Protein AF-A0A5D0NQS4-F1 (afdb_monomer_lite)

Organism: NCBI:txid392828

Secondary structure (DSSP, 8-state):
--------------PPPPPPTTEEEEE---HHHHHHHHHHHHHHHHT-HHHHHHT-B-TT--B--HHHHHHHHHHHHHHTTGGGS-EEEEEEE-SSSSEEEEEEEETTTTEEEEEEEE---SSS---S--TT---B-GGGGSTTTTSPPPSS--TTSSTTS---

pLDDT: mean 72.51, std 20.9, range [26.92, 96.5]

Structure (mmCIF, N/CA/C/O backbone):
data_AF-A0A5D0NQS4-F1
#
_entry.id   AF-A0A5D0NQS4-F1
#
loop_
_atom_site.group_PDB
_atom_site.id
_atom_site.type_symbol
_atom_site.label_atom_id
_atom_site.label_alt_id
_atom_site.label_comp_id
_atom_site.label_asym_id
_atom_site.label_entity_id
_atom_site.label_seq_id
_atom_site.pdbx_PDB_ins_code
_atom_site.Cartn_x
_atom_site.Cartn_y
_atom_site.Cartn_z
_atom_site.occupancy
_atom_site.B_iso_or_equiv
_atom_site.auth_seq_id
_atom_site.auth_comp_id
_atom_site.auth_asym_id
_atom_site.auth_atom_id
_atom_site.pdbx_PDB_model_num
ATOM 1 N N . MET A 1 1 ? 5.810 -20.868 -48.452 1.00 34.06 1 MET A N 1
ATOM 2 C CA . MET A 1 1 ? 6.469 -19.577 -48.158 1.00 34.06 1 MET A CA 1
ATOM 3 C C . MET A 1 1 ? 5.602 -18.891 -47.116 1.00 34.06 1 MET A C 1
ATOM 5 O O . MET A 1 1 ? 4.407 -18.802 -47.350 1.00 34.06 1 MET A O 1
ATOM 9 N N . VAL A 1 2 ? 6.063 -18.766 -45.863 1.00 40.62 2 VAL A N 1
ATOM 10 C CA . VAL A 1 2 ? 6.807 -17.586 -45.349 1.00 40.62 2 VAL A CA 1
ATOM 11 C C . VAL A 1 2 ? 6.004 -16.326 -45.664 1.00 40.62 2 VAL A C 1
ATOM 13 O O . VAL A 1 2 ? 5.809 -16.037 -46.834 1.00 40.62 2 VAL A O 1
ATOM 16 N N . GLY A 1 3 ? 5.476 -15.534 -44.746 1.00 28.86 3 GLY A N 1
ATOM 17 C CA . GLY A 1 3 ? 5.566 -15.321 -43.298 1.00 28.86 3 GLY A CA 1
ATOM 18 C C . GLY A 1 3 ? 4.644 -14.100 -43.060 1.00 28.86 3 GLY A C 1
ATOM 19 O O . GLY A 1 3 ? 3.948 -13.683 -43.980 1.00 28.86 3 GLY A O 1
ATOM 20 N N . THR A 1 4 ? 4.498 -13.420 -41.940 1.00 42.16 4 THR A N 1
ATOM 21 C CA . THR A 1 4 ? 5.027 -13.435 -40.584 1.00 42.16 4 THR A CA 1
ATOM 22 C C . THR A 1 4 ? 4.009 -12.587 -39.811 1.00 42.16 4 THR A C 1
ATOM 24 O O . THR A 1 4 ? 3.424 -11.657 -40.371 1.00 42.16 4 THR A O 1
ATOM 27 N N . LEU A 1 5 ? 3.778 -12.918 -38.541 1.00 50.06 5 LEU A N 1
ATOM 28 C CA . LEU A 1 5 ? 2.988 -12.111 -37.618 1.00 50.06 5 LEU A CA 1
ATOM 29 C C . LEU A 1 5 ? 3.508 -10.669 -37.541 1.00 50.06 5 LEU A C 1
ATOM 31 O O . LEU A 1 5 ? 4.714 -10.442 -37.490 1.00 50.06 5 LEU A O 1
ATOM 35 N N . ALA A 1 6 ? 2.590 -9.722 -37.380 1.00 38.97 6 ALA A N 1
ATOM 36 C CA . ALA A 1 6 ? 2.871 -8.467 -36.700 1.00 38.97 6 ALA A CA 1
ATOM 37 C C . ALA A 1 6 ? 1.689 -8.151 -35.778 1.00 38.97 6 ALA A C 1
ATOM 39 O O . ALA A 1 6 ? 0.880 -7.264 -36.034 1.00 38.97 6 ALA A O 1
ATOM 40 N N . LEU A 1 7 ? 1.577 -8.928 -34.695 1.00 43.16 7 LEU A N 1
ATOM 41 C CA . LEU A 1 7 ? 0.957 -8.422 -33.478 1.00 43.16 7 LEU A CA 1
ATOM 42 C C . LEU A 1 7 ? 1.867 -7.289 -33.008 1.00 43.16 7 LEU A C 1
ATOM 44 O O . LEU A 1 7 ? 2.934 -7.533 -32.446 1.00 43.16 7 LEU A O 1
ATOM 48 N N . ALA A 1 8 ? 1.478 -6.054 -33.309 1.00 37.53 8 ALA A N 1
ATOM 49 C CA . ALA A 1 8 ? 2.029 -4.896 -32.638 1.00 37.53 8 ALA A CA 1
ATOM 50 C C . ALA A 1 8 ? 1.614 -5.004 -31.167 1.00 37.53 8 ALA A C 1
ATOM 52 O O . ALA A 1 8 ? 0.537 -4.563 -30.771 1.00 37.53 8 ALA A O 1
ATOM 53 N N . ALA A 1 9 ? 2.459 -5.652 -30.367 1.00 35.44 9 ALA A N 1
ATOM 54 C CA . ALA A 1 9 ? 2.465 -5.498 -28.927 1.00 35.44 9 ALA A CA 1
ATOM 55 C C . ALA A 1 9 ? 2.899 -4.054 -28.647 1.00 35.44 9 ALA A C 1
ATOM 57 O O . ALA A 1 9 ? 4.065 -3.764 -28.393 1.00 35.44 9 ALA A O 1
ATOM 58 N N . CYS A 1 10 ? 1.961 -3.117 -28.782 1.00 36.88 10 CYS A N 1
ATOM 59 C CA . CYS A 1 10 ? 2.100 -1.825 -28.145 1.00 36.88 10 CYS A CA 1
ATOM 60 C C . CYS A 1 10 ? 2.117 -2.120 -26.653 1.00 36.88 10 CYS A C 1
ATOM 62 O O . CYS A 1 10 ? 1.092 -2.509 -26.096 1.00 36.88 10 CYS A O 1
ATOM 64 N N . SER A 1 11 ? 3.292 -1.986 -26.040 1.00 36.56 11 SER A N 1
ATOM 65 C CA . SER A 1 11 ? 3.480 -1.962 -24.598 1.00 36.56 11 SER A CA 1
ATOM 66 C C . SER A 1 11 ? 2.572 -0.879 -24.023 1.00 36.56 11 SER A C 1
ATOM 68 O O . SER A 1 11 ? 2.958 0.285 -23.911 1.00 36.56 11 SER A O 1
ATOM 70 N N . GLN A 1 12 ? 1.327 -1.248 -23.724 1.00 38.16 12 GLN A N 1
ATOM 71 C CA . GLN A 1 12 ? 0.431 -0.450 -22.920 1.00 38.16 12 GLN A CA 1
ATOM 72 C C . GLN A 1 12 ? 1.107 -0.383 -21.557 1.00 38.16 12 GLN A C 1
ATOM 74 O O . GLN A 1 12 ? 1.034 -1.310 -20.757 1.00 38.16 12 GLN A O 1
ATOM 79 N N . HIS A 1 13 ? 1.819 0.716 -21.310 1.00 41.19 13 HIS A N 1
ATOM 80 C CA . HIS A 1 13 ? 1.862 1.254 -19.964 1.00 41.19 13 HIS A CA 1
ATOM 81 C C . HIS A 1 13 ? 0.403 1.497 -19.603 1.00 41.19 13 HIS A C 1
ATOM 83 O O . HIS A 1 13 ? -0.174 2.518 -19.979 1.00 41.19 13 HIS A O 1
ATOM 89 N N . GLU A 1 14 ? -0.217 0.485 -19.003 1.00 42.91 14 GLU A N 1
ATOM 90 C CA . GLU A 1 14 ? -1.552 0.575 -18.452 1.00 42.91 14 GLU A CA 1
ATOM 91 C C . GLU A 1 14 ? -1.462 1.687 -17.413 1.00 42.91 14 GLU A C 1
ATOM 93 O O . GLU A 1 14 ? -0.833 1.558 -16.363 1.00 42.91 14 GLU A O 1
ATOM 98 N N . SER A 1 15 ? -1.919 2.869 -17.821 1.00 51.22 15 SER A N 1
ATOM 99 C CA . SER A 1 15 ? -1.926 4.029 -16.950 1.00 51.22 15 SER A CA 1
ATOM 100 C C . SER A 1 15 ? -2.834 3.653 -15.793 1.00 51.22 15 SER A C 1
ATOM 102 O O . SER A 1 15 ? -3.964 3.223 -16.038 1.00 51.22 15 SER A O 1
ATOM 104 N N . ALA A 1 16 ? -2.327 3.754 -14.564 1.00 56.72 16 ALA A N 1
ATOM 105 C CA . ALA A 1 16 ? -3.096 3.379 -13.388 1.00 56.72 16 ALA A CA 1
ATOM 106 C C . ALA A 1 16 ? -4.474 4.075 -13.423 1.00 56.72 16 ALA A C 1
ATOM 108 O O . ALA A 1 16 ? -4.572 5.231 -13.863 1.00 56.72 16 ALA A O 1
ATOM 109 N N . PRO A 1 17 ? -5.553 3.382 -13.023 1.00 64.44 17 PRO A N 1
ATOM 110 C CA . PRO A 1 17 ? -6.896 3.940 -13.062 1.00 64.44 17 PRO A CA 1
ATOM 111 C C . PRO A 1 17 ? -6.989 5.219 -12.221 1.00 64.44 17 PRO A C 1
ATOM 113 O O . PRO A 1 17 ? -6.238 5.424 -11.266 1.00 64.44 17 PRO A O 1
ATOM 116 N N . ALA A 1 18 ? -7.946 6.087 -12.562 1.00 65.44 18 ALA A N 1
ATOM 117 C CA . ALA A 1 18 ? -8.216 7.276 -11.760 1.00 65.44 18 ALA A CA 1
ATOM 118 C C . ALA A 1 18 ? -8.531 6.881 -10.301 1.00 65.44 18 ALA A C 1
ATOM 120 O O . ALA A 1 18 ? -9.232 5.887 -10.076 1.00 65.44 18 ALA A O 1
ATOM 121 N N . PRO A 1 19 ? -8.050 7.650 -9.307 1.00 68.44 19 PRO A N 1
ATOM 122 C CA . PRO A 1 19 ? -8.232 7.293 -7.910 1.00 68.44 19 PRO A CA 1
ATOM 123 C C . PRO A 1 19 ? -9.718 7.302 -7.494 1.00 68.44 19 PRO A C 1
ATOM 125 O O . PRO A 1 19 ? -10.518 8.054 -8.065 1.00 68.44 19 PRO A O 1
ATOM 128 N N . PRO A 1 20 ? -10.114 6.491 -6.491 1.00 78.31 20 PRO A N 1
ATOM 129 C CA . PRO A 1 20 ? -11.491 6.460 -5.998 1.00 78.31 20 PRO A CA 1
ATOM 130 C C . PRO A 1 20 ? -11.970 7.833 -5.490 1.00 78.31 20 PRO A C 1
ATOM 132 O O . PRO A 1 20 ? -11.199 8.595 -4.915 1.00 78.31 20 PRO A O 1
ATOM 135 N N . LYS A 1 21 ? -13.265 8.145 -5.661 1.00 81.94 21 LYS A N 1
ATOM 136 C CA . LYS A 1 21 ? -13.854 9.470 -5.337 1.00 81.94 21 LYS A CA 1
ATOM 137 C C . LYS A 1 21 ? -13.764 9.874 -3.861 1.00 81.94 21 LYS A C 1
ATOM 139 O O . LYS A 1 21 ? -13.934 11.041 -3.529 1.00 81.94 21 LYS A O 1
ATOM 144 N N . ASP A 1 22 ? -13.573 8.907 -2.983 1.00 89.12 22 ASP A N 1
ATOM 145 C CA . ASP A 1 22 ? -13.462 9.045 -1.536 1.00 89.12 22 ASP A CA 1
ATOM 146 C C . ASP A 1 22 ? -12.003 9.004 -1.047 1.00 89.12 22 ASP A C 1
ATOM 148 O O . ASP A 1 22 ? -11.761 8.941 0.158 1.00 89.12 22 ASP A O 1
ATOM 152 N N . VAL A 1 23 ? -11.044 9.071 -1.977 1.00 91.56 23 VAL A N 1
ATOM 153 C CA . VAL A 1 23 ? -9.620 9.258 -1.702 1.00 91.56 23 VAL A CA 1
ATOM 154 C C . VAL A 1 23 ? -9.228 10.691 -2.056 1.00 91.56 23 VAL A C 1
ATOM 156 O O . VAL A 1 23 ? -9.385 11.128 -3.196 1.00 91.56 23 VAL A O 1
ATOM 159 N N . THR A 1 24 ? -8.701 11.432 -1.086 1.00 92.44 24 THR A N 1
ATOM 160 C CA . THR A 1 24 ? -8.111 12.762 -1.302 1.00 92.44 24 THR A CA 1
ATOM 161 C C . THR A 1 24 ? -6.596 12.701 -1.171 1.00 92.44 24 THR A C 1
ATOM 163 O O . THR A 1 24 ? -6.069 11.850 -0.458 1.00 92.44 24 THR A O 1
ATOM 166 N N . PHE A 1 25 ? -5.889 13.602 -1.856 1.00 90.19 25 PHE A N 1
ATOM 167 C CA . PHE A 1 25 ? -4.427 13.636 -1.864 1.00 90.19 25 PHE A CA 1
ATOM 168 C C . PHE A 1 25 ? -3.896 14.962 -1.331 1.00 90.19 25 PHE A C 1
ATOM 170 O O . PHE A 1 25 ? -4.413 16.025 -1.674 1.00 90.19 25 PHE A O 1
ATOM 177 N N . THR A 1 26 ? -2.837 14.893 -0.530 1.00 89.00 26 THR A N 1
ATOM 178 C CA . THR A 1 26 ? -2.044 16.042 -0.071 1.00 89.00 26 THR A CA 1
ATOM 179 C C . THR A 1 26 ? -0.550 15.764 -0.247 1.00 89.00 26 THR A C 1
ATOM 181 O O . THR A 1 26 ? -0.153 14.616 -0.442 1.00 89.00 26 THR A O 1
ATOM 184 N N . GLY A 1 27 ? 0.285 16.804 -0.186 1.00 84.06 27 GLY A N 1
ATOM 185 C CA . GLY A 1 27 ? 1.727 16.686 -0.429 1.00 84.06 27 GLY A CA 1
ATOM 186 C C . GLY A 1 27 ? 2.064 16.763 -1.920 1.00 84.06 27 GLY A C 1
ATOM 187 O O . GLY A 1 27 ? 1.520 17.615 -2.627 1.00 84.06 27 GLY A O 1
ATOM 188 N N . MET A 1 28 ? 2.959 15.893 -2.396 1.00 79.56 28 MET A N 1
ATOM 189 C CA . MET A 1 28 ? 3.424 15.894 -3.789 1.00 79.56 28 MET A CA 1
ATOM 190 C C . MET A 1 28 ? 2.270 15.830 -4.809 1.00 79.56 28 MET A C 1
ATOM 192 O O . MET A 1 28 ? 1.284 15.101 -4.645 1.00 79.56 28 MET A O 1
ATOM 196 N N . ASP A 1 29 ? 2.413 16.587 -5.899 1.00 81.94 29 ASP A N 1
ATOM 197 C CA . ASP A 1 29 ? 1.480 16.613 -7.029 1.00 81.94 29 ASP A CA 1
ATOM 198 C C . ASP A 1 29 ? 2.021 15.829 -8.234 1.00 81.94 29 ASP A C 1
ATOM 200 O O . ASP A 1 29 ? 2.368 16.399 -9.264 1.00 81.94 29 ASP A O 1
ATOM 204 N N . ASP A 1 30 ? 2.119 14.503 -8.080 1.00 84.12 30 ASP A N 1
ATOM 205 C CA . ASP A 1 30 ? 2.431 13.571 -9.171 1.00 84.12 30 ASP A CA 1
ATOM 206 C C . ASP A 1 30 ? 1.189 12.742 -9.527 1.00 84.12 30 ASP A C 1
ATOM 208 O O . ASP A 1 30 ? 0.699 11.933 -8.736 1.00 84.12 30 ASP A O 1
ATOM 212 N N . ALA A 1 31 ? 0.650 12.960 -10.727 1.00 83.94 31 ALA A N 1
ATOM 213 C CA . ALA A 1 31 ? -0.590 12.323 -11.161 1.00 83.94 31 ALA A CA 1
ATOM 214 C C . ALA A 1 31 ? -0.464 10.797 -11.311 1.00 83.94 31 ALA A C 1
ATOM 216 O O . ALA A 1 31 ? -1.417 10.079 -11.006 1.00 83.94 31 ALA A O 1
ATOM 217 N N . ALA A 1 32 ? 0.696 10.298 -11.749 1.00 83.38 32 ALA A N 1
ATOM 218 C CA . ALA A 1 32 ? 0.916 8.867 -11.938 1.00 83.38 32 ALA A CA 1
ATOM 219 C C . ALA A 1 32 ? 1.024 8.149 -10.587 1.00 83.38 32 ALA A C 1
ATOM 221 O O . ALA A 1 32 ? 0.435 7.082 -10.408 1.00 83.38 32 ALA A O 1
ATOM 222 N N . LEU A 1 33 ? 1.695 8.765 -9.611 1.00 85.56 33 LEU A N 1
ATOM 223 C CA . LEU A 1 33 ? 1.775 8.239 -8.253 1.00 85.56 33 LEU A CA 1
ATOM 224 C C . LEU A 1 33 ? 0.399 8.233 -7.592 1.00 85.56 33 LEU A C 1
ATOM 226 O O . LEU A 1 33 ? -0.011 7.226 -7.025 1.00 85.56 33 LEU A O 1
ATOM 230 N N . ARG A 1 34 ? -0.358 9.331 -7.703 1.00 89.19 34 ARG A N 1
ATOM 231 C CA . ARG A 1 34 ? -1.721 9.410 -7.153 1.00 89.19 34 ARG A CA 1
ATOM 232 C C . ARG A 1 34 ? -2.647 8.354 -7.750 1.00 89.19 34 ARG A C 1
ATOM 234 O O . ARG A 1 34 ? -3.417 7.738 -7.014 1.00 89.19 34 ARG A O 1
ATOM 241 N N . ALA A 1 35 ? -2.557 8.117 -9.058 1.00 88.38 35 ALA A N 1
ATOM 242 C CA . ALA A 1 35 ? -3.311 7.059 -9.720 1.00 88.38 35 ALA A CA 1
ATOM 243 C C . ALA A 1 35 ? -2.927 5.673 -9.175 1.00 88.38 35 ALA A C 1
ATOM 245 O O . ALA A 1 35 ? -3.799 4.904 -8.774 1.00 88.38 35 ALA A O 1
ATOM 246 N N . ARG A 1 36 ? -1.626 5.393 -9.043 1.00 89.94 36 ARG A N 1
ATOM 247 C CA . ARG A 1 36 ? -1.123 4.138 -8.472 1.00 89.94 36 ARG A CA 1
ATOM 248 C C . ARG A 1 36 ? -1.540 3.931 -7.010 1.00 89.94 36 ARG A C 1
ATOM 250 O O . ARG A 1 36 ? -1.936 2.831 -6.636 1.00 89.94 36 ARG A O 1
ATOM 257 N N . VAL A 1 37 ? -1.486 4.969 -6.177 1.00 91.69 37 VAL A N 1
ATOM 258 C CA . VAL A 1 37 ? -1.986 4.913 -4.793 1.00 91.69 37 VAL A CA 1
ATOM 259 C C . VAL A 1 37 ? -3.483 4.596 -4.785 1.00 91.69 37 VAL A C 1
ATOM 261 O O . VAL A 1 37 ? -3.941 3.763 -4.004 1.00 91.69 37 VAL A O 1
ATOM 264 N N . GLY A 1 38 ? -4.246 5.234 -5.677 1.00 92.31 38 GLY A N 1
ATOM 265 C CA . GLY A 1 38 ? -5.667 4.957 -5.862 1.00 92.31 38 GLY A CA 1
ATOM 266 C C . GLY A 1 38 ? -5.948 3.502 -6.239 1.00 92.31 38 GLY A C 1
ATOM 267 O O . GLY A 1 38 ? -6.865 2.899 -5.683 1.00 92.31 38 GLY A O 1
ATOM 268 N N . GLU A 1 39 ? -5.140 2.931 -7.132 1.00 92.75 39 GLU A N 1
ATOM 269 C CA . GLU A 1 39 ? -5.208 1.524 -7.534 1.00 92.75 39 GLU A CA 1
ATOM 270 C C . GLU A 1 39 ? -4.951 0.582 -6.351 1.00 92.75 39 GLU A C 1
ATOM 272 O O . GLU A 1 39 ? -5.776 -0.286 -6.079 1.00 92.75 39 GLU A O 1
ATOM 277 N N . VAL A 1 40 ? -3.889 0.809 -5.568 1.00 93.62 40 VAL A N 1
ATOM 278 C CA . VAL A 1 40 ? -3.595 0.016 -4.357 1.00 93.62 40 VAL A CA 1
ATOM 279 C C . VAL A 1 40 ? -4.775 0.027 -3.379 1.00 93.62 40 VAL A C 1
ATOM 281 O O . VAL A 1 40 ? -5.207 -1.026 -2.907 1.00 93.62 40 VAL A O 1
ATOM 284 N N . ILE A 1 41 ? -5.345 1.205 -3.097 1.00 94.06 41 ILE A N 1
ATOM 285 C CA . ILE A 1 41 ? -6.517 1.332 -2.216 1.00 94.06 41 ILE A CA 1
ATOM 286 C C . ILE A 1 41 ? -7.718 0.573 -2.799 1.00 94.06 41 ILE A C 1
ATOM 288 O O . ILE A 1 41 ? -8.453 -0.086 -2.058 1.00 94.06 41 ILE A O 1
ATOM 292 N N . ALA A 1 42 ? -7.928 0.649 -4.116 1.00 93.38 42 ALA A N 1
ATOM 293 C CA . ALA A 1 42 ? -9.015 -0.050 -4.788 1.00 93.38 42 ALA A CA 1
ATOM 294 C C . ALA A 1 42 ? -8.867 -1.574 -4.684 1.00 93.38 42 ALA A C 1
ATOM 296 O O . ALA A 1 42 ? -9.840 -2.239 -4.329 1.00 93.38 42 ALA A O 1
ATOM 297 N N . GLU A 1 43 ? -7.675 -2.124 -4.919 1.00 94.69 43 GLU A N 1
ATOM 298 C CA . GLU A 1 43 ? -7.431 -3.568 -4.816 1.00 94.69 43 GLU A CA 1
ATOM 299 C C . GLU A 1 43 ? -7.598 -4.080 -3.378 1.00 94.69 43 GLU A C 1
ATOM 301 O O . GLU A 1 43 ? -8.264 -5.097 -3.152 1.00 94.69 43 GLU A O 1
ATOM 306 N N . ILE A 1 44 ? -7.141 -3.316 -2.376 1.00 93.19 44 ILE A N 1
ATOM 307 C CA . ILE A 1 44 ? -7.394 -3.639 -0.962 1.00 93.19 44 ILE A CA 1
ATOM 308 C C . ILE A 1 44 ? -8.905 -3.697 -0.677 1.00 93.19 44 ILE A C 1
ATOM 310 O O . ILE A 1 44 ? -9.387 -4.658 -0.075 1.00 93.19 44 ILE A O 1
ATOM 314 N N . ARG A 1 45 ? -9.684 -2.711 -1.143 1.00 93.75 45 ARG A N 1
ATOM 315 C CA . ARG A 1 45 ? -11.148 -2.664 -0.948 1.00 93.75 45 ARG A CA 1
ATOM 316 C C . ARG A 1 45 ? -11.884 -3.798 -1.657 1.00 93.75 45 ARG A C 1
ATOM 318 O O . ARG A 1 45 ? -12.841 -4.339 -1.100 1.00 93.75 45 ARG A O 1
ATOM 325 N N . LYS A 1 46 ? -11.443 -4.160 -2.865 1.00 95.56 46 LYS A N 1
ATOM 326 C CA . LYS A 1 46 ? -11.965 -5.305 -3.631 1.00 95.56 46 LYS A CA 1
ATOM 327 C C . LYS A 1 46 ? -11.599 -6.648 -3.000 1.00 95.56 46 LYS A C 1
ATOM 329 O O . LYS A 1 46 ? -12.203 -7.654 -3.361 1.00 95.56 46 LYS A O 1
ATOM 334 N N . ARG A 1 47 ? -10.669 -6.656 -2.037 1.00 96.50 47 ARG A N 1
ATOM 335 C CA . ARG A 1 47 ? -10.085 -7.858 -1.429 1.00 96.50 47 ARG A CA 1
ATOM 336 C C . ARG A 1 47 ? -9.313 -8.706 -2.445 1.00 96.50 47 ARG A C 1
ATOM 338 O O . ARG A 1 47 ? -9.219 -9.920 -2.278 1.00 96.50 47 ARG A O 1
ATOM 345 N N . ASP A 1 48 ? -8.758 -8.069 -3.474 1.00 96.31 48 ASP A N 1
ATOM 346 C CA . ASP A 1 48 ? -7.977 -8.739 -4.510 1.00 96.31 48 ASP A CA 1
ATOM 347 C C . ASP A 1 48 ? -6.490 -8.757 -4.134 1.00 96.31 48 ASP A C 1
ATOM 349 O O . ASP A 1 48 ? -5.704 -7.882 -4.497 1.00 96.31 48 ASP A O 1
ATOM 353 N N . ALA A 1 49 ? -6.100 -9.766 -3.353 1.00 95.31 49 ALA A N 1
ATOM 354 C CA . ALA A 1 49 ? -4.709 -9.933 -2.941 1.00 95.31 49 ALA A CA 1
ATOM 355 C C . ALA A 1 49 ? -3.783 -10.260 -4.127 1.00 95.31 49 ALA A C 1
ATOM 357 O O . ALA A 1 49 ? -2.626 -9.853 -4.115 1.00 95.31 49 ALA A O 1
ATOM 358 N N . ALA A 1 50 ? -4.279 -10.963 -5.149 1.00 94.38 50 ALA A N 1
ATOM 359 C CA . ALA A 1 50 ? -3.476 -11.322 -6.315 1.00 94.38 50 ALA A CA 1
ATOM 360 C C . ALA A 1 50 ? -3.205 -10.091 -7.192 1.00 94.38 50 ALA A C 1
ATOM 362 O O . ALA A 1 50 ? -2.060 -9.851 -7.577 1.00 94.38 50 ALA A O 1
ATOM 363 N N . GLY A 1 51 ? -4.239 -9.278 -7.441 1.00 92.69 51 GLY A N 1
ATOM 364 C CA . GLY A 1 51 ? -4.109 -7.990 -8.120 1.00 92.69 51 GLY A CA 1
ATOM 365 C C . GLY A 1 51 ? -3.151 -7.060 -7.381 1.00 92.69 51 GLY A C 1
ATOM 366 O O . GLY A 1 51 ? -2.225 -6.523 -7.983 1.00 92.69 51 GLY A O 1
ATOM 367 N N . LEU A 1 52 ? -3.290 -6.958 -6.056 1.00 92.88 52 LEU A N 1
ATOM 368 C CA . LEU A 1 52 ? -2.407 -6.145 -5.220 1.00 92.88 52 LEU A CA 1
ATOM 369 C C . LEU A 1 52 ? -0.944 -6.628 -5.235 1.00 92.88 52 LEU A C 1
ATOM 371 O O . LEU A 1 52 ? -0.036 -5.803 -5.329 1.00 92.88 52 LEU A O 1
ATOM 375 N N . ALA A 1 53 ? -0.700 -7.941 -5.181 1.00 93.56 53 ALA A N 1
ATOM 376 C CA . ALA A 1 53 ? 0.647 -8.508 -5.274 1.00 93.56 53 ALA A CA 1
ATOM 377 C C . ALA A 1 53 ? 1.297 -8.241 -6.643 1.00 93.56 53 ALA A C 1
ATOM 379 O O . ALA A 1 53 ? 2.508 -8.050 -6.722 1.00 93.56 53 ALA A O 1
ATOM 380 N N . HIS A 1 54 ? 0.509 -8.166 -7.720 1.00 91.12 54 HIS A N 1
ATOM 381 C CA . HIS A 1 54 ? 1.005 -7.875 -9.070 1.00 91.12 54 HIS A CA 1
ATOM 382 C C . HIS A 1 54 ? 1.537 -6.439 -9.247 1.00 91.12 54 HIS A C 1
ATOM 384 O O . HIS A 1 54 ? 2.298 -6.166 -10.184 1.00 91.12 54 HIS A O 1
ATOM 390 N N . LEU A 1 55 ? 1.152 -5.520 -8.353 1.00 90.06 55 LEU A N 1
ATOM 391 C CA . LEU A 1 55 ? 1.651 -4.139 -8.333 1.00 90.06 55 LEU A CA 1
ATOM 392 C C . LEU A 1 55 ? 3.059 -4.032 -7.727 1.00 90.06 55 LEU A C 1
ATOM 394 O O . LEU A 1 55 ? 3.699 -2.985 -7.855 1.00 90.06 55 LEU A O 1
A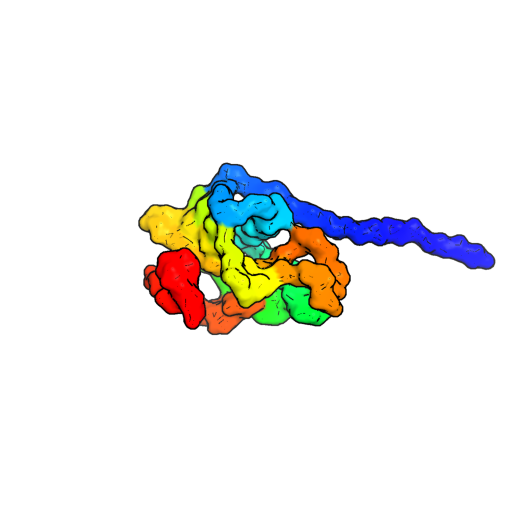TOM 398 N N . ASP A 1 56 ? 3.532 -5.101 -7.089 1.00 88.62 56 ASP A N 1
ATOM 399 C CA . ASP A 1 56 ? 4.890 -5.217 -6.578 1.00 88.62 56 ASP A CA 1
ATOM 400 C C . ASP A 1 56 ? 5.840 -5.672 -7.680 1.00 88.62 56 ASP A C 1
ATOM 402 O O . ASP A 1 56 ? 5.577 -6.655 -8.369 1.00 88.62 56 ASP A O 1
ATOM 406 N N . ILE A 1 57 ? 6.944 -4.947 -7.852 1.00 84.94 57 ILE A N 1
ATOM 407 C CA . ILE A 1 57 ? 7.993 -5.231 -8.830 1.00 84.94 57 ILE A CA 1
ATOM 408 C C . ILE A 1 57 ? 9.317 -5.281 -8.071 1.00 84.94 57 ILE A C 1
ATOM 410 O O . ILE A 1 57 ? 9.631 -4.344 -7.337 1.00 84.94 57 ILE A O 1
ATOM 414 N N . ASP A 1 58 ? 10.069 -6.378 -8.211 1.00 75.81 58 ASP A N 1
ATOM 415 C CA . ASP A 1 58 ? 11.402 -6.477 -7.607 1.00 75.81 58 ASP A CA 1
ATOM 416 C C . ASP A 1 58 ? 12.466 -5.694 -8.383 1.00 75.81 58 ASP A C 1
ATOM 418 O O . ASP A 1 58 ? 12.229 -5.188 -9.479 1.00 75.81 58 ASP A O 1
ATOM 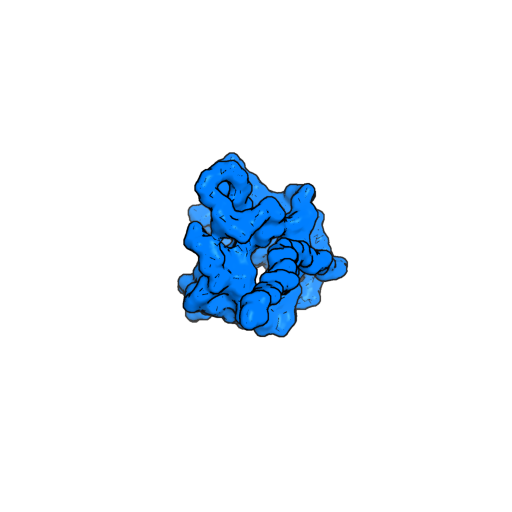422 N N . ASP A 1 59 ? 13.654 -5.612 -7.795 1.00 72.19 59 ASP A N 1
ATOM 423 C CA . ASP A 1 59 ? 14.858 -5.029 -8.388 1.00 72.19 59 ASP A CA 1
ATOM 424 C C . ASP A 1 59 ? 15.251 -5.674 -9.729 1.00 72.19 59 ASP A C 1
ATOM 426 O O . ASP A 1 59 ? 15.929 -5.049 -10.541 1.00 72.19 59 ASP A O 1
ATOM 430 N N . THR A 1 60 ? 14.781 -6.895 -10.003 1.00 74.81 60 THR A N 1
ATOM 431 C CA . THR A 1 60 ? 14.980 -7.598 -11.280 1.00 74.81 60 THR A CA 1
ATOM 432 C C . THR A 1 60 ? 13.821 -7.441 -12.268 1.00 74.81 60 THR A C 1
ATOM 434 O O . THR A 1 60 ? 13.927 -7.884 -13.412 1.00 74.81 60 THR A O 1
ATOM 437 N N . GLY A 1 61 ? 12.710 -6.819 -11.861 1.00 74.69 61 GLY A N 1
ATOM 438 C CA . GLY A 1 61 ? 11.548 -6.554 -12.721 1.00 74.69 61 GLY A CA 1
ATOM 439 C C . GLY A 1 61 ? 10.449 -7.575 -12.662 1.00 74.69 61 GLY A C 1
ATOM 440 O O . GLY A 1 61 ? 9.441 -7.457 -13.364 1.00 74.69 61 GLY A O 1
ATOM 441 N N . ARG A 1 62 ? 10.620 -8.589 -11.827 1.00 80.00 62 ARG A N 1
ATOM 442 C CA . ARG A 1 62 ? 9.613 -9.613 -11.653 1.00 80.00 62 ARG A CA 1
ATOM 443 C C . ARG A 1 62 ? 8.476 -9.046 -10.816 1.00 80.00 62 ARG A C 1
ATOM 445 O O . ARG A 1 62 ? 8.681 -8.469 -9.748 1.00 80.00 62 ARG A O 1
ATOM 452 N N . ARG A 1 63 ? 7.264 -9.248 -11.329 1.00 85.12 63 ARG A N 1
ATOM 453 C CA . ARG A 1 63 ? 6.023 -8.855 -10.666 1.00 85.12 63 ARG A CA 1
ATOM 454 C C . ARG A 1 63 ? 5.600 -9.903 -9.641 1.00 85.12 63 ARG A C 1
ATOM 456 O O . ARG A 1 63 ? 5.586 -11.094 -9.955 1.00 85.12 63 ARG A O 1
ATOM 463 N N . GLY A 1 64 ? 5.222 -9.455 -8.450 1.00 85.56 64 GLY A N 1
ATOM 464 C CA . GLY A 1 64 ? 4.732 -10.294 -7.360 1.00 85.56 64 GLY A CA 1
ATOM 465 C C . GLY A 1 64 ? 5.773 -11.263 -6.791 1.00 85.56 64 GLY A C 1
ATOM 466 O O . GLY A 1 64 ? 6.952 -10.942 -6.638 1.00 85.56 64 GLY A O 1
ATOM 467 N N . GLY A 1 65 ? 5.317 -12.469 -6.447 1.00 89.50 65 GLY A N 1
ATOM 468 C CA . GLY A 1 65 ? 6.114 -13.521 -5.817 1.00 89.50 65 GLY A CA 1
ATOM 469 C C . GLY A 1 65 ? 5.647 -13.840 -4.393 1.00 89.50 65 GLY A C 1
ATOM 470 O O . GLY A 1 65 ? 4.835 -13.105 -3.840 1.00 89.50 65 GLY A O 1
ATOM 471 N N . PRO A 1 66 ? 6.182 -14.904 -3.765 1.00 93.31 66 PRO A N 1
ATOM 472 C CA . PRO A 1 66 ? 5.617 -15.447 -2.527 1.00 93.31 66 PRO A CA 1
ATOM 473 C C . PRO A 1 66 ? 5.496 -14.439 -1.378 1.00 93.31 66 PRO A C 1
ATOM 475 O O . PRO A 1 66 ? 4.541 -14.492 -0.607 1.00 93.31 66 PRO A O 1
ATOM 478 N N . ASP A 1 67 ? 6.448 -13.515 -1.257 1.00 90.06 67 ASP A N 1
ATOM 479 C CA . ASP A 1 67 ? 6.409 -12.489 -0.214 1.00 90.06 67 ASP A CA 1
ATOM 480 C C . ASP A 1 67 ? 5.436 -11.357 -0.562 1.00 90.06 67 ASP A C 1
ATOM 482 O O . ASP A 1 67 ? 4.697 -10.898 0.309 1.00 90.06 67 ASP A O 1
ATOM 486 N N . ALA A 1 68 ? 5.347 -10.960 -1.835 1.00 91.00 68 ALA A N 1
ATOM 487 C CA . ALA A 1 68 ? 4.323 -10.020 -2.286 1.00 91.00 68 ALA A CA 1
ATOM 488 C C . ALA A 1 68 ? 2.913 -10.594 -2.067 1.00 91.00 68 ALA A C 1
ATOM 490 O O . ALA A 1 68 ? 2.047 -9.888 -1.558 1.00 91.00 68 ALA A O 1
ATOM 491 N N . ASP A 1 69 ? 2.709 -11.886 -2.348 1.00 94.50 69 ASP A N 1
ATOM 492 C CA . ASP A 1 69 ? 1.440 -12.585 -2.119 1.00 94.50 69 ASP A CA 1
ATOM 493 C C . ASP A 1 69 ? 1.060 -12.579 -0.630 1.00 94.50 69 ASP A C 1
ATOM 495 O O . ASP A 1 69 ? -0.069 -12.237 -0.268 1.00 94.50 69 ASP A O 1
ATOM 499 N N . LYS A 1 70 ? 2.010 -12.908 0.259 1.00 93.00 70 LYS A N 1
ATOM 500 C CA . LYS A 1 70 ? 1.801 -12.870 1.718 1.00 93.00 70 LYS A CA 1
ATOM 501 C C . LYS A 1 70 ? 1.471 -11.464 2.210 1.00 93.00 70 LYS A C 1
ATOM 503 O O . LYS A 1 70 ? 0.526 -11.289 2.980 1.00 93.00 70 LYS A O 1
ATOM 508 N N . GLY A 1 71 ? 2.236 -10.467 1.773 1.00 90.12 71 GLY A N 1
ATOM 509 C CA . GLY A 1 71 ? 2.034 -9.081 2.177 1.00 90.12 71 GLY A CA 1
ATOM 510 C C . GLY A 1 71 ? 0.712 -8.502 1.667 1.00 90.12 71 GLY A C 1
ATOM 511 O O . GLY A 1 71 ? -0.024 -7.872 2.427 1.00 90.12 71 GLY A O 1
ATOM 512 N N . ALA A 1 72 ? 0.344 -8.792 0.418 1.00 94.56 72 ALA A N 1
ATOM 513 C CA . ALA A 1 72 ? -0.941 -8.402 -0.149 1.00 94.56 72 ALA A CA 1
ATOM 514 C C . ALA A 1 72 ? -2.118 -9.065 0.582 1.00 94.56 72 ALA A C 1
ATOM 516 O O . ALA A 1 72 ? -3.098 -8.395 0.922 1.00 94.56 72 ALA A O 1
ATOM 517 N N . ALA A 1 73 ? -2.010 -10.360 0.898 1.00 94.31 73 ALA A N 1
ATOM 518 C CA . ALA A 1 73 ? -3.015 -11.067 1.687 1.00 94.31 73 ALA A CA 1
ATOM 519 C C . ALA A 1 73 ? -3.177 -10.459 3.089 1.00 94.31 73 ALA A C 1
ATOM 521 O O . ALA A 1 73 ? -4.303 -10.313 3.571 1.00 94.31 73 ALA A O 1
ATOM 522 N N . TRP A 1 74 ? -2.077 -10.059 3.732 1.00 91.75 74 TRP A N 1
ATOM 523 C CA . TRP A 1 74 ? -2.107 -9.367 5.020 1.00 91.75 74 TRP A CA 1
ATOM 524 C C . TRP A 1 74 ? -2.832 -8.018 4.933 1.00 91.75 74 TRP A C 1
ATOM 526 O O . TRP A 1 74 ? -3.740 -7.754 5.727 1.00 91.75 74 TRP A O 1
ATOM 536 N N . LEU A 1 75 ? -2.506 -7.197 3.930 1.00 90.94 75 LEU A N 1
ATOM 537 C CA . LEU A 1 75 ? -3.159 -5.904 3.701 1.00 90.94 75 LEU A CA 1
ATOM 538 C C . LEU A 1 75 ? -4.665 -6.065 3.486 1.00 90.94 75 LEU A C 1
ATOM 540 O O . LEU A 1 75 ? -5.461 -5.386 4.132 1.00 90.94 75 LEU A O 1
ATOM 544 N N . VAL A 1 76 ? -5.075 -7.010 2.639 1.00 93.00 76 VAL A N 1
ATOM 545 C CA . VAL A 1 76 ? -6.493 -7.311 2.410 1.00 93.00 76 VAL A CA 1
ATOM 546 C C . VAL A 1 76 ? -7.173 -7.776 3.697 1.00 93.00 76 VAL A C 1
ATOM 548 O O . VAL A 1 76 ? -8.244 -7.276 4.046 1.00 93.00 76 VAL A O 1
ATOM 551 N N . ARG A 1 77 ? -6.557 -8.707 4.432 1.00 89.69 77 ARG A N 1
ATOM 552 C CA . ARG A 1 77 ? -7.131 -9.276 5.657 1.00 89.69 77 ARG A CA 1
ATOM 553 C C . ARG A 1 77 ? -7.457 -8.205 6.695 1.00 89.69 77 ARG A C 1
ATOM 555 O O . ARG A 1 77 ? -8.499 -8.303 7.342 1.00 89.69 77 ARG A O 1
ATOM 562 N N . TYR A 1 78 ? -6.582 -7.216 6.858 1.00 86.62 78 TYR A N 1
ATOM 563 C CA . TYR A 1 78 ? -6.689 -6.253 7.951 1.00 86.62 78 TYR A CA 1
ATOM 564 C C . TYR A 1 78 ? -7.202 -4.872 7.540 1.00 86.62 78 TYR A C 1
ATOM 566 O O . TYR A 1 78 ? -7.814 -4.204 8.369 1.00 86.62 78 TYR A O 1
ATOM 574 N N . PHE A 1 79 ? -7.022 -4.453 6.284 1.00 89.69 79 PHE A N 1
ATOM 575 C CA . PHE A 1 79 ? -7.328 -3.089 5.838 1.00 89.69 79 PHE A CA 1
ATOM 576 C C . PHE A 1 79 ? -8.449 -2.996 4.796 1.00 89.69 79 PHE A C 1
ATOM 578 O O . PHE A 1 79 ? -8.947 -1.894 4.568 1.00 89.69 79 PHE A O 1
ATOM 585 N N . ALA A 1 80 ? -8.947 -4.111 4.242 1.00 91.12 80 ALA A N 1
ATOM 586 C CA . ALA A 1 80 ? -10.074 -4.070 3.303 1.00 91.12 80 ALA A CA 1
ATOM 587 C C . ALA A 1 80 ? -11.336 -3.430 3.896 1.00 91.12 80 ALA A C 1
ATOM 589 O O . ALA A 1 80 ? -12.018 -2.681 3.204 1.00 91.12 80 ALA A O 1
ATOM 590 N N . GLU A 1 81 ? -11.657 -3.716 5.165 1.00 87.44 81 GLU A N 1
ATOM 591 C CA . GLU A 1 81 ? -12.803 -3.099 5.846 1.00 87.44 81 GLU A CA 1
ATOM 592 C C . GLU A 1 81 ? -12.505 -1.665 6.317 1.00 87.44 81 GLU A C 1
ATOM 594 O O . GLU A 1 81 ? -13.266 -0.767 5.948 1.00 87.44 81 GLU A O 1
ATOM 599 N N . PRO A 1 82 ? -11.402 -1.394 7.052 1.00 84.69 82 PRO A N 1
ATOM 600 C CA . PRO A 1 82 ? -11.079 -0.038 7.503 1.00 84.69 82 PRO A CA 1
ATOM 601 C C . PRO A 1 82 ? -10.947 1.002 6.386 1.00 84.69 82 PRO A C 1
ATOM 603 O O . PRO A 1 82 ? -11.275 2.169 6.603 1.00 84.69 82 PRO A O 1
ATOM 606 N N . LEU A 1 83 ? -10.503 0.597 5.191 1.00 88.56 83 LEU A N 1
ATOM 607 C CA . LEU A 1 83 ? -10.319 1.506 4.062 1.00 88.56 83 LEU A CA 1
ATOM 608 C C . LEU A 1 83 ? -11.577 1.717 3.214 1.00 88.56 83 LEU A C 1
ATOM 610 O O . LEU A 1 83 ? -11.497 2.477 2.256 1.00 88.56 83 LEU A O 1
ATOM 614 N N . LYS A 1 84 ? -12.738 1.115 3.518 1.00 88.69 84 LYS A N 1
ATOM 615 C CA . LYS A 1 84 ? -13.975 1.328 2.728 1.00 88.69 84 LYS A CA 1
ATOM 616 C C . LYS A 1 84 ? -14.510 2.761 2.755 1.00 88.69 84 LYS A C 1
ATOM 618 O O . LYS A 1 84 ? -15.288 3.125 1.880 1.00 88.69 84 LYS A O 1
ATOM 623 N N . GLY A 1 85 ? -14.181 3.520 3.798 1.00 87.38 85 GLY A N 1
ATOM 624 C CA . GLY A 1 85 ? -14.627 4.900 3.968 1.00 87.38 85 GLY A CA 1
ATOM 625 C C . GLY A 1 85 ? -13.682 5.914 3.330 1.00 87.38 85 GLY A C 1
ATOM 626 O O . GLY A 1 85 ? -12.783 5.560 2.575 1.00 87.38 85 GLY A O 1
ATOM 627 N N . VAL A 1 86 ? -13.864 7.183 3.697 1.00 91.12 86 VAL A N 1
ATOM 628 C CA . VAL A 1 86 ? -12.991 8.281 3.260 1.00 91.12 86 VAL A CA 1
ATOM 629 C C . VAL A 1 86 ? -11.545 8.024 3.690 1.00 91.12 86 VAL A C 1
ATOM 631 O O . VAL A 1 86 ? -11.287 7.722 4.859 1.00 91.12 86 VAL A O 1
ATOM 634 N N . VAL A 1 87 ? -10.619 8.199 2.747 1.00 91.25 87 VAL A N 1
ATOM 635 C CA . VAL A 1 87 ? -9.172 8.087 2.954 1.00 91.25 87 VAL A CA 1
ATOM 636 C C . VAL A 1 87 ? -8.499 9.381 2.499 1.00 91.25 87 VAL A C 1
ATOM 638 O O . VAL A 1 87 ? -8.794 9.899 1.427 1.00 91.25 87 VAL A O 1
ATOM 641 N N . GLN A 1 88 ? -7.566 9.895 3.295 1.00 91.88 88 GLN A N 1
ATOM 642 C CA . GLN A 1 88 ? -6.645 10.950 2.873 1.00 91.88 88 GLN A CA 1
ATOM 643 C C . GLN A 1 88 ? -5.251 10.342 2.704 1.00 91.88 88 GLN A C 1
ATOM 645 O O . GLN A 1 88 ? -4.667 9.873 3.678 1.00 91.88 88 GLN A O 1
ATOM 650 N N . ALA A 1 89 ? -4.721 10.361 1.487 1.00 90.38 89 ALA A N 1
ATOM 651 C CA . ALA A 1 89 ? -3.361 9.954 1.168 1.00 90.38 89 ALA A CA 1
ATOM 652 C C . ALA A 1 89 ? -2.430 11.174 1.190 1.00 90.38 89 ALA A C 1
ATOM 654 O O . ALA A 1 89 ? -2.563 12.092 0.380 1.00 90.38 89 ALA A O 1
ATOM 655 N N . GLU A 1 90 ? -1.483 11.185 2.117 1.00 88.88 90 GLU A N 1
ATOM 656 C CA . GLU A 1 90 ? -0.427 12.189 2.179 1.00 88.88 90 GLU A CA 1
ATOM 657 C C . GLU A 1 90 ? 0.847 11.619 1.564 1.00 88.88 90 GLU A C 1
ATOM 659 O O . GLU A 1 90 ? 1.312 10.562 1.986 1.00 88.88 90 GLU A O 1
ATOM 664 N N . ILE A 1 91 ? 1.372 12.293 0.543 1.00 86.00 91 ILE A N 1
ATOM 665 C CA . ILE A 1 91 ? 2.543 11.846 -0.211 1.00 86.00 91 ILE A CA 1
ATOM 666 C C . ILE A 1 91 ? 3.738 12.705 0.186 1.00 86.00 91 ILE A C 1
ATOM 668 O O . ILE A 1 91 ? 3.761 13.899 -0.138 1.00 86.00 91 ILE A O 1
ATOM 672 N N . ASP A 1 92 ? 4.735 12.081 0.812 1.00 75.25 92 ASP A N 1
ATOM 673 C CA . ASP A 1 92 ? 6.015 12.714 1.116 1.00 75.25 92 ASP A CA 1
ATOM 674 C C . ASP A 1 92 ? 7.177 11.961 0.458 1.00 75.25 92 ASP A C 1
ATOM 676 O O . ASP A 1 92 ? 7.216 10.729 0.388 1.00 75.25 92 ASP A O 1
ATOM 680 N N . ARG A 1 93 ? 8.136 12.724 -0.061 1.00 66.12 93 ARG A N 1
ATOM 681 C CA . ARG A 1 93 ? 9.367 12.182 -0.627 1.00 66.12 93 ARG A CA 1
ATOM 682 C C . ARG A 1 93 ? 10.441 12.298 0.437 1.00 66.12 93 ARG A C 1
ATOM 684 O O . ARG A 1 93 ? 10.834 13.410 0.784 1.00 66.12 93 ARG A O 1
ATOM 691 N N . GLU A 1 94 ? 10.973 11.167 0.892 1.00 59.03 94 GLU A N 1
ATOM 692 C CA . GLU A 1 94 ? 12.214 11.200 1.661 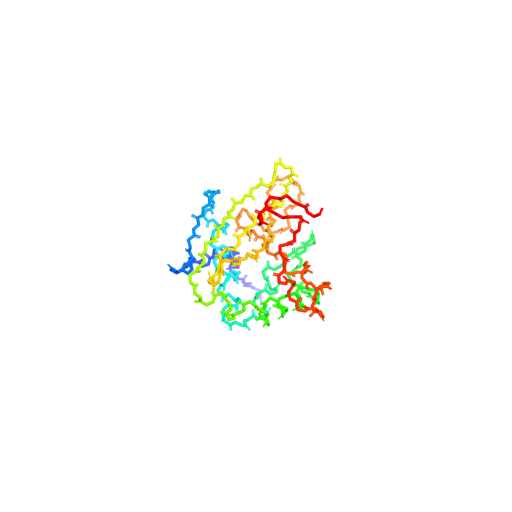1.00 59.03 94 GLU A CA 1
ATOM 693 C C . GLU A 1 94 ? 13.290 11.958 0.882 1.00 59.03 94 GLU A C 1
ATOM 695 O O . GLU A 1 94 ? 13.447 11.798 -0.330 1.00 59.03 94 GLU A O 1
ATOM 700 N N . GLN A 1 95 ? 14.067 12.779 1.587 1.00 49.38 95 GLN A N 1
ATOM 701 C CA . GLN A 1 95 ? 15.034 13.672 0.950 1.00 49.38 95 GLN A CA 1
ATOM 702 C C . GLN A 1 95 ? 16.180 12.938 0.232 1.00 49.38 95 GLN A C 1
ATOM 704 O O . GLN A 1 95 ? 16.885 13.573 -0.547 1.00 49.38 95 GLN A O 1
ATOM 709 N N . ASN A 1 96 ? 16.364 11.626 0.438 1.00 48.28 96 ASN A N 1
ATOM 710 C CA . ASN A 1 96 ? 17.493 10.873 -0.112 1.00 48.28 96 ASN A CA 1
ATOM 711 C C . ASN A 1 96 ? 17.110 9.438 -0.535 1.00 48.28 96 ASN A C 1
ATOM 713 O O . ASN A 1 96 ? 17.441 8.482 0.159 1.00 48.28 96 ASN A O 1
ATOM 717 N N . GLY A 1 97 ? 16.457 9.253 -1.687 1.00 57.91 97 GLY A N 1
ATOM 718 C CA . GLY A 1 97 ? 16.283 7.912 -2.264 1.00 57.91 97 GLY A CA 1
ATOM 719 C C . GLY A 1 97 ? 15.229 7.803 -3.371 1.00 57.91 97 GLY A C 1
ATOM 720 O O . GLY A 1 97 ? 14.531 8.779 -3.659 1.00 57.91 97 GLY A O 1
ATOM 721 N N . PRO A 1 98 ? 15.116 6.619 -4.008 1.00 65.94 98 PRO A N 1
ATOM 722 C CA . PRO A 1 98 ? 14.030 6.312 -4.936 1.00 65.94 98 PRO A CA 1
ATOM 723 C C . PRO A 1 98 ? 12.714 5.993 -4.207 1.00 65.94 98 PRO A C 1
ATOM 725 O O . PRO A 1 98 ? 11.674 5.928 -4.843 1.00 65.94 98 PRO A O 1
ATOM 728 N N . LEU A 1 99 ? 12.724 5.785 -2.889 1.00 74.00 99 LEU A N 1
ATOM 729 C CA . LEU A 1 99 ? 11.522 5.451 -2.131 1.00 74.00 99 LEU A CA 1
ATOM 730 C C . LEU A 1 99 ? 10.648 6.695 -1.908 1.00 74.00 99 LEU A C 1
ATOM 732 O O . LEU A 1 99 ? 11.123 7.738 -1.458 1.00 74.00 99 LEU A O 1
ATOM 736 N N . VAL A 1 100 ? 9.358 6.568 -2.195 1.00 80.44 100 VAL A N 1
ATOM 737 C CA . VAL A 1 100 ? 8.318 7.547 -1.882 1.00 80.44 100 VAL A CA 1
ATOM 738 C C . VAL A 1 100 ? 7.319 6.902 -0.939 1.00 80.44 100 VAL A C 1
ATOM 740 O O . VAL A 1 100 ? 6.765 5.841 -1.230 1.00 80.44 100 VAL A O 1
ATOM 743 N N . GLN A 1 101 ? 7.088 7.555 0.195 1.00 81.94 101 GLN A N 1
ATOM 744 C CA . GLN A 1 101 ? 6.178 7.064 1.216 1.00 81.94 101 GLN A CA 1
ATOM 745 C C . GLN A 1 101 ? 4.843 7.788 1.132 1.00 81.94 101 GLN A C 1
ATOM 747 O O . GLN A 1 101 ? 4.759 9.004 0.951 1.00 81.94 101 GLN A O 1
ATOM 752 N N . VAL A 1 102 ? 3.776 7.018 1.290 1.00 87.12 102 VAL A N 1
ATOM 753 C CA . VAL A 1 102 ? 2.410 7.524 1.270 1.00 87.12 102 VAL A CA 1
ATOM 754 C C . VAL A 1 102 ? 1.721 7.109 2.556 1.00 87.12 102 VAL A C 1
ATOM 756 O O . VAL A 1 102 ? 1.485 5.924 2.784 1.00 87.12 102 VAL A O 1
ATOM 759 N N . CYS A 1 103 ? 1.371 8.077 3.400 1.00 86.44 103 CYS A N 1
ATOM 760 C CA . CYS A 1 103 ? 0.609 7.813 4.615 1.00 86.44 103 CYS A CA 1
ATOM 761 C C . CYS A 1 103 ? -0.891 7.942 4.323 1.00 86.44 103 CYS A C 1
ATOM 763 O O . CYS A 1 103 ? -1.412 9.024 4.039 1.00 86.44 103 CYS A O 1
ATOM 765 N N . LEU A 1 104 ? -1.609 6.825 4.402 1.00 89.38 104 LEU A N 1
ATOM 766 C CA . LEU A 1 104 ? -3.062 6.789 4.352 1.00 89.38 104 LEU A CA 1
ATOM 767 C C . LEU A 1 104 ? -3.630 7.101 5.726 1.00 89.38 104 LEU A C 1
ATOM 769 O O . LEU A 1 104 ? -3.327 6.417 6.695 1.00 89.38 104 LEU A O 1
ATOM 773 N N . ASN A 1 105 ? -4.519 8.079 5.791 1.00 88.12 105 ASN A N 1
ATOM 774 C CA . ASN A 1 105 ? -5.272 8.436 6.979 1.00 88.12 105 ASN A CA 1
ATOM 775 C C . ASN A 1 105 ? -6.743 8.055 6.781 1.00 88.12 105 ASN A C 1
ATOM 777 O O . ASN A 1 105 ? -7.351 8.461 5.790 1.00 88.12 105 ASN A O 1
ATOM 781 N N . TYR A 1 106 ? -7.326 7.293 7.707 1.00 85.94 106 TYR A N 1
ATOM 782 C CA . TYR A 1 106 ? -8.675 6.730 7.557 1.00 85.94 106 TYR A CA 1
ATOM 783 C C . TYR A 1 106 ? -9.379 6.519 8.907 1.00 85.94 106 TYR A C 1
ATOM 785 O O . TYR A 1 106 ? -8.747 6.506 9.962 1.00 85.94 106 TYR A O 1
ATOM 793 N N . GLY A 1 107 ? -10.700 6.324 8.870 1.00 80.12 107 GLY A N 1
ATOM 794 C CA . GLY A 1 107 ? -11.506 5.946 10.038 1.00 80.12 107 GLY A CA 1
ATOM 795 C C . GLY A 1 107 ? -11.717 7.037 11.102 1.00 80.12 107 GLY A C 1
ATOM 796 O O . GLY A 1 107 ? -11.227 8.164 10.999 1.00 80.12 107 GLY A O 1
ATOM 797 N N . LYS A 1 108 ? -12.514 6.693 12.126 1.00 75.44 108 LYS A N 1
ATOM 798 C CA . LYS A 1 108 ? -12.706 7.461 13.371 1.00 75.44 108 LYS A CA 1
ATOM 799 C C . LYS A 1 108 ? -12.642 6.486 14.567 1.00 75.44 108 LYS A C 1
ATOM 801 O O . LYS A 1 108 ? -13.500 5.606 14.616 1.00 75.44 108 LYS A O 1
ATOM 806 N N . PRO A 1 109 ? -11.707 6.635 15.529 1.00 75.19 109 PRO A N 1
ATOM 807 C CA . PRO A 1 109 ? -10.618 7.622 15.570 1.00 75.19 109 PRO A CA 1
ATOM 808 C C . PRO A 1 109 ? -9.693 7.520 14.344 1.00 75.19 109 PRO A C 1
ATOM 810 O O . PRO A 1 109 ? -9.739 6.535 13.616 1.00 75.19 109 PRO A O 1
ATOM 813 N N . ARG A 1 110 ? -8.925 8.579 14.056 1.00 74.12 110 ARG A N 1
ATOM 814 C CA . ARG A 1 110 ? -8.051 8.619 12.873 1.00 74.12 110 ARG A CA 1
ATOM 815 C C . ARG A 1 110 ? -6.952 7.568 13.032 1.00 74.12 110 ARG A C 1
ATOM 817 O O . ARG A 1 110 ? -6.232 7.580 14.026 1.00 74.12 110 ARG A O 1
ATOM 824 N N . HIS A 1 111 ? -6.837 6.687 12.050 1.00 81.25 111 HIS A N 1
ATOM 825 C CA . HIS A 1 111 ? -5.797 5.673 11.940 1.00 81.25 111 HIS A CA 1
ATOM 826 C C . HIS A 1 111 ? -4.905 5.964 10.739 1.00 81.25 111 HIS A C 1
ATOM 828 O O . HIS A 1 111 ? -5.301 6.694 9.825 1.00 81.25 111 HIS A O 1
ATOM 834 N N . GLN A 1 112 ? -3.711 5.377 10.750 1.00 82.25 112 GLN A N 1
ATOM 835 C CA . GLN A 1 112 ? -2.703 5.570 9.717 1.00 82.25 112 GLN A CA 1
ATOM 836 C C . GLN A 1 112 ? -2.203 4.234 9.157 1.00 82.25 112 GLN A C 1
ATOM 838 O O . GLN A 1 112 ? -2.194 3.220 9.858 1.00 82.25 112 GLN A O 1
ATOM 843 N N . LEU A 1 113 ? -1.833 4.225 7.877 1.00 83.81 113 LEU A N 1
ATOM 844 C CA . LEU A 1 113 ? -1.173 3.115 7.188 1.00 83.81 113 LEU A CA 1
ATOM 845 C C . LEU A 1 113 ? -0.156 3.700 6.209 1.00 83.81 113 LEU A C 1
ATOM 847 O O . LEU A 1 113 ? -0.535 4.441 5.308 1.00 83.81 113 LEU A O 1
ATOM 851 N N . MET A 1 114 ? 1.115 3.355 6.373 1.00 85.19 114 MET A N 1
ATOM 852 C CA . MET A 1 114 ? 2.163 3.749 5.438 1.00 85.19 114 MET A CA 1
ATOM 853 C C . MET A 1 114 ? 2.238 2.755 4.280 1.00 85.19 114 MET A C 1
ATOM 855 O O . MET A 1 114 ? 2.211 1.545 4.498 1.00 85.19 114 MET A O 1
ATOM 859 N N . LEU A 1 115 ? 2.343 3.275 3.064 1.00 87.44 115 LEU A N 1
ATOM 860 C CA . LEU A 1 115 ? 2.565 2.526 1.838 1.00 87.44 115 LEU A CA 1
ATOM 861 C C . LEU A 1 115 ? 3.851 3.019 1.174 1.00 87.44 115 LEU A C 1
ATOM 863 O O . LEU A 1 115 ? 4.093 4.222 1.104 1.00 87.44 115 LEU A O 1
ATOM 867 N N . ASP A 1 116 ? 4.627 2.080 0.649 1.00 84.25 116 ASP A N 1
ATOM 868 C CA . ASP A 1 116 ? 5.933 2.334 0.047 1.00 84.25 116 ASP A CA 1
ATOM 869 C C . ASP A 1 116 ? 5.867 2.159 -1.473 1.00 84.25 116 ASP A C 1
ATOM 871 O O . ASP A 1 116 ? 5.479 1.092 -1.967 1.00 84.25 116 ASP A O 1
ATOM 875 N N . PHE A 1 117 ? 6.286 3.192 -2.204 1.00 86.75 117 PHE A N 1
ATOM 876 C CA . PHE A 1 117 ? 6.346 3.217 -3.664 1.00 86.75 117 PHE A CA 1
ATOM 877 C C . PHE A 1 117 ? 7.759 3.529 -4.144 1.00 86.75 117 PHE A C 1
ATOM 879 O O . PHE A 1 117 ? 8.434 4.373 -3.567 1.00 86.75 117 PHE A O 1
ATOM 886 N N . ASN A 1 118 ? 8.207 2.889 -5.220 1.00 78.75 118 ASN A N 1
ATOM 887 C CA . ASN A 1 118 ? 9.543 3.135 -5.769 1.00 78.75 118 ASN A CA 1
ATOM 888 C C . ASN A 1 118 ? 9.500 4.035 -7.022 1.00 78.75 118 ASN A C 1
ATOM 890 O O . ASN A 1 118 ? 8.743 3.792 -7.961 1.00 78.75 118 ASN A O 1
ATOM 894 N N . ASP A 1 119 ? 10.350 5.060 -7.047 1.00 72.25 119 ASP A N 1
ATOM 895 C CA . ASP A 1 119 ? 10.693 5.924 -8.183 1.00 72.25 119 ASP A CA 1
ATOM 896 C C . ASP A 1 119 ? 11.959 5.380 -8.860 1.00 72.25 119 ASP A C 1
ATOM 898 O O . ASP A 1 119 ? 13.074 5.838 -8.603 1.00 72.25 119 ASP A O 1
ATOM 902 N N . TYR A 1 120 ? 11.816 4.380 -9.731 1.00 61.00 120 TYR A N 1
ATOM 903 C CA . TYR A 1 120 ? 12.943 3.822 -10.497 1.00 61.00 120 TYR A CA 1
ATOM 904 C C . TYR A 1 120 ? 13.420 4.744 -11.655 1.00 61.00 120 TYR A C 1
ATOM 906 O O . TYR A 1 120 ? 13.878 4.289 -12.702 1.00 61.00 120 TYR A O 1
ATOM 914 N N . GLY A 1 121 ? 13.324 6.070 -11.509 1.00 52.34 121 GLY A N 1
ATOM 915 C CA . GLY A 1 121 ? 13.634 7.050 -12.553 1.00 52.34 121 GLY A CA 1
ATOM 916 C C . GLY A 1 121 ? 15.089 7.065 -13.079 1.00 52.34 121 GLY A C 1
ATOM 917 O O . GLY A 1 121 ? 16.047 7.278 -12.342 1.00 52.34 121 GLY A O 1
ATOM 918 N N . LYS A 1 122 ? 15.224 6.937 -14.412 1.00 43.19 122 LYS A N 1
ATOM 919 C CA . LYS A 1 122 ? 16.279 7.365 -15.380 1.00 43.19 122 LYS A CA 1
ATOM 920 C C . LYS A 1 122 ? 17.792 7.266 -15.088 1.00 43.19 122 LYS A C 1
ATOM 922 O O . LYS A 1 122 ? 18.560 7.592 -15.995 1.00 43.19 122 LYS A O 1
ATOM 927 N N . LYS A 1 123 ? 18.282 6.792 -13.943 1.00 43.47 123 LYS A N 1
ATOM 928 C CA . LYS A 1 123 ? 19.723 6.514 -13.760 1.00 43.47 123 LYS A CA 1
ATOM 929 C C . LYS A 1 123 ? 20.010 5.018 -13.647 1.00 43.47 123 LYS A C 1
ATOM 931 O O . LYS A 1 123 ? 20.255 4.505 -12.568 1.00 43.47 123 LYS A O 1
ATOM 936 N N . GLY A 1 124 ? 20.059 4.363 -14.807 1.00 39.38 124 GLY A N 1
ATOM 937 C CA . GLY A 1 124 ? 20.880 3.165 -15.028 1.00 39.38 124 GLY A CA 1
ATOM 938 C C . GLY A 1 124 ? 20.227 1.800 -14.816 1.00 39.38 124 GLY A C 1
ATOM 939 O O . GLY A 1 124 ? 20.703 0.845 -15.413 1.00 39.38 124 GLY A O 1
ATOM 940 N N . GLU A 1 125 ? 19.127 1.702 -14.076 1.00 43.84 125 GLU A N 1
ATOM 941 C CA . GLU A 1 125 ? 18.389 0.445 -13.884 1.00 43.84 125 GLU A CA 1
ATOM 942 C C . GLU A 1 125 ? 16.933 0.655 -14.301 1.00 43.84 125 GLU A C 1
ATOM 944 O O . GLU A 1 125 ? 16.006 0.662 -13.497 1.00 43.84 125 GLU A O 1
ATOM 949 N N . SER A 1 126 ? 16.720 0.916 -15.595 1.00 41.00 126 SER A N 1
ATOM 950 C CA . SER A 1 126 ? 15.380 0.795 -16.160 1.00 41.00 126 SER A CA 1
ATOM 951 C C . SER A 1 126 ? 15.040 -0.683 -16.181 1.00 41.00 126 SER A C 1
ATOM 953 O O . SER A 1 126 ? 15.426 -1.414 -17.092 1.00 41.00 126 SER A O 1
ATOM 955 N N . VAL A 1 127 ? 14.324 -1.123 -15.165 1.00 42.38 127 VAL A N 1
ATOM 956 C CA . VAL A 1 127 ? 13.721 -2.439 -15.156 1.00 42.38 127 VAL A CA 1
ATOM 957 C C . VAL A 1 127 ? 12.490 -2.398 -16.070 1.00 42.38 127 VAL A C 1
ATOM 959 O O . VAL A 1 127 ? 11.371 -2.283 -15.592 1.00 42.38 127 VAL A O 1
ATOM 962 N N . ASP A 1 128 ? 12.721 -2.312 -17.388 1.00 40.53 128 ASP A N 1
ATOM 963 C CA . ASP A 1 128 ? 11.747 -2.297 -18.502 1.00 40.53 128 ASP A CA 1
ATOM 964 C C . ASP A 1 128 ? 10.377 -1.652 -18.217 1.00 40.53 128 ASP A C 1
ATOM 966 O O . ASP A 1 128 ? 9.313 -2.091 -18.663 1.00 40.53 128 ASP A O 1
ATOM 970 N N . GLY A 1 129 ? 10.409 -0.543 -17.490 1.00 39.12 129 GLY A N 1
ATOM 971 C CA . GLY A 1 129 ? 9.230 0.096 -16.960 1.00 39.12 129 GLY A CA 1
ATOM 972 C C . GLY A 1 129 ? 9.459 1.590 -16.913 1.00 39.12 129 GLY A C 1
ATOM 973 O O . GLY A 1 129 ? 10.204 2.089 -16.080 1.00 39.12 129 GLY A O 1
ATOM 974 N N . GLY A 1 130 ? 8.861 2.298 -17.860 1.00 38.97 130 GLY A N 1
ATOM 975 C CA . GLY A 1 130 ? 9.028 3.723 -18.055 1.00 38.97 130 GLY A CA 1
ATOM 976 C C . GLY A 1 130 ? 8.589 4.570 -16.862 1.00 38.97 130 GLY A C 1
ATOM 977 O O . GLY A 1 130 ? 8.071 4.100 -15.848 1.00 38.97 130 GLY A O 1
ATOM 978 N N . ASN A 1 131 ? 8.794 5.875 -17.032 1.00 44.56 131 ASN A N 1
ATOM 979 C CA . ASN A 1 131 ? 8.225 6.906 -16.173 1.00 44.56 131 ASN A CA 1
ATOM 980 C C . ASN A 1 131 ? 6.776 6.548 -15.776 1.00 44.56 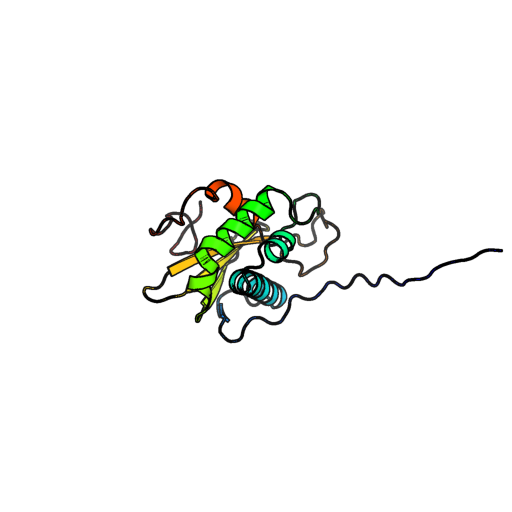131 ASN A C 1
ATOM 982 O O . ASN A 1 131 ? 5.941 6.327 -16.653 1.00 44.56 131 ASN A O 1
ATOM 986 N N . GLY A 1 132 ? 6.474 6.546 -14.476 1.00 52.31 132 GLY A N 1
ATOM 987 C CA . GLY A 1 132 ? 5.096 6.453 -13.982 1.00 52.31 132 GLY A CA 1
ATOM 988 C C . GLY A 1 13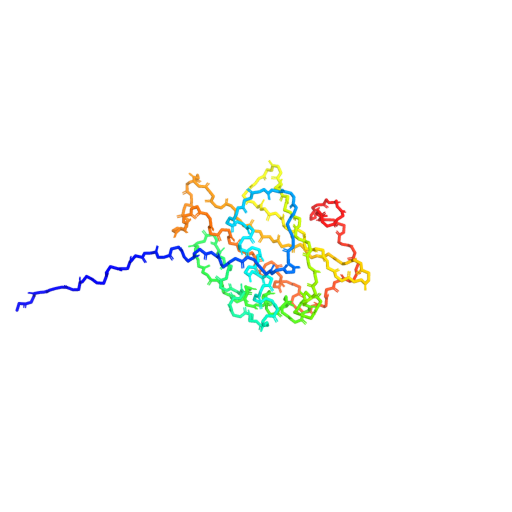2 ? 4.599 5.069 -13.558 1.00 52.31 132 GLY A C 1
ATOM 989 O O . GLY A 1 132 ? 3.416 4.946 -13.253 1.00 52.31 132 GLY A O 1
ATOM 990 N N . LEU A 1 133 ? 5.446 4.035 -13.493 1.00 65.12 133 LEU A N 1
ATOM 991 C CA . LEU A 1 133 ? 5.003 2.732 -12.972 1.00 65.12 133 LEU A CA 1
ATOM 992 C C . LEU A 1 133 ? 4.812 2.702 -11.454 1.00 65.12 133 LEU A C 1
ATOM 994 O O . LEU A 1 133 ? 3.933 1.967 -11.011 1.00 65.12 133 LEU A O 1
ATOM 998 N N . TRP A 1 134 ? 5.561 3.506 -10.691 1.00 80.56 134 TRP A N 1
ATOM 999 C CA . TRP A 1 134 ? 5.467 3.619 -9.227 1.00 80.56 134 TRP A CA 1
ATOM 1000 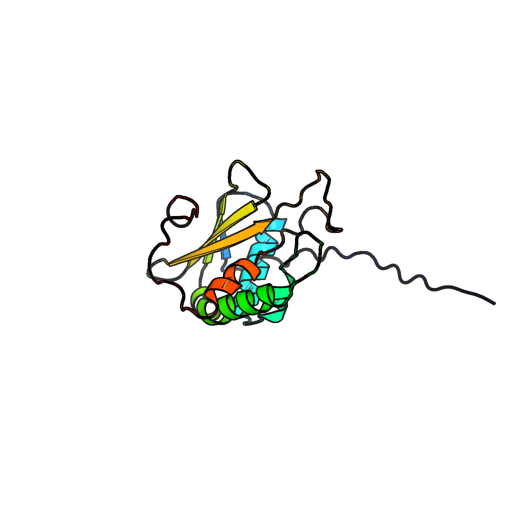C C . TRP A 1 134 ? 5.224 2.264 -8.522 1.00 80.56 134 TRP A C 1
ATOM 1002 O O . TRP A 1 134 ? 4.149 2.064 -7.962 1.00 80.56 134 TRP A O 1
ATOM 1012 N N . PRO A 1 135 ? 6.138 1.276 -8.582 1.00 85.31 135 PRO A N 1
ATOM 1013 C CA . PRO A 1 135 ? 5.875 -0.045 -8.007 1.00 85.31 135 PRO A CA 1
ATOM 1014 C C . PRO A 1 135 ? 5.542 0.018 -6.519 1.00 85.31 135 PRO A C 1
ATOM 1016 O O . PRO A 1 135 ? 6.227 0.708 -5.764 1.00 85.31 135 PRO A O 1
ATOM 1019 N N . PHE A 1 136 ? 4.509 -0.717 -6.110 1.00 88.19 136 PHE A N 1
ATOM 1020 C CA . PHE A 1 136 ? 4.060 -0.800 -4.723 1.00 88.19 136 PHE A CA 1
ATOM 1021 C C . PHE A 1 136 ? 4.744 -1.962 -4.002 1.00 88.19 136 PHE A C 1
ATOM 1023 O O . PHE A 1 136 ? 4.648 -3.101 -4.436 1.00 88.19 136 PHE A O 1
ATOM 1030 N N . SER A 1 137 ? 5.376 -1.721 -2.857 1.00 86.12 137 SER A N 1
ATOM 1031 C CA . SER A 1 137 ? 6.174 -2.750 -2.175 1.00 86.12 137 SER A CA 1
ATOM 1032 C C . SER A 1 137 ? 5.343 -3.650 -1.242 1.00 86.12 137 SER A C 1
ATOM 1034 O O . SER A 1 137 ? 5.559 -3.662 -0.027 1.00 86.12 137 SER A O 1
ATOM 1036 N N . ALA A 1 138 ? 4.399 -4.428 -1.789 1.00 88.19 138 ALA A N 1
ATOM 1037 C CA . ALA A 1 138 ? 3.561 -5.365 -1.026 1.00 88.19 138 ALA A CA 1
ATOM 1038 C C . ALA A 1 138 ? 4.387 -6.343 -0.166 1.00 88.19 138 ALA A C 1
ATOM 1040 O O . ALA A 1 138 ? 4.033 -6.626 0.979 1.00 88.19 138 ALA A O 1
ATOM 1041 N N . ARG A 1 139 ? 5.532 -6.810 -0.675 1.00 85.12 139 ARG A N 1
ATOM 1042 C CA . ARG A 1 139 ? 6.455 -7.741 -0.008 1.00 85.12 139 ARG A CA 1
ATOM 1043 C C . ARG A 1 139 ? 6.929 -7.286 1.368 1.00 85.12 139 ARG A C 1
ATOM 1045 O O . ARG A 1 139 ? 7.239 -8.126 2.205 1.00 85.12 139 ARG A O 1
ATOM 1052 N N . ARG A 1 140 ? 6.968 -5.976 1.641 1.00 83.38 140 ARG A N 1
ATOM 1053 C CA . ARG A 1 140 ? 7.412 -5.455 2.947 1.00 83.38 140 ARG A CA 1
ATOM 1054 C C . ARG A 1 140 ? 6.472 -5.851 4.082 1.00 83.38 140 ARG A C 1
ATOM 1056 O O . ARG A 1 140 ? 6.872 -5.849 5.239 1.00 83.38 140 ARG A O 1
ATOM 1063 N N . PHE A 1 141 ? 5.243 -6.238 3.750 1.00 84.06 141 PHE A N 1
ATOM 1064 C CA . PHE A 1 141 ? 4.258 -6.723 4.709 1.00 84.06 141 PHE A CA 1
ATOM 1065 C C . PHE A 1 141 ? 4.314 -8.248 4.916 1.00 84.06 141 PHE A C 1
ATOM 1067 O O . PHE A 1 141 ? 3.574 -8.777 5.742 1.00 84.06 141 PHE A O 1
ATOM 1074 N N . ALA A 1 142 ? 5.187 -8.973 4.205 1.00 82.00 142 ALA A N 1
ATOM 1075 C CA . ALA A 1 142 ? 5.305 -10.426 4.331 1.00 82.00 142 ALA A CA 1
ATOM 1076 C C . ALA A 1 142 ? 5.775 -10.859 5.727 1.00 82.00 142 ALA A C 1
ATOM 1078 O O . ALA A 1 142 ? 5.253 -11.824 6.280 1.00 82.00 142 ALA A O 1
ATOM 1079 N N . GLU A 1 143 ? 6.720 -10.124 6.319 1.00 71.94 143 GLU A N 1
ATOM 1080 C CA . GLU A 1 143 ? 7.272 -10.431 7.648 1.00 71.94 143 GLU A CA 1
ATOM 1081 C C . GLU A 1 143 ? 6.242 -10.256 8.774 1.00 71.94 143 GLU A C 1
ATOM 1083 O O . GLU A 1 143 ? 6.337 -10.894 9.822 1.00 71.94 143 GLU A O 1
ATOM 1088 N N . VAL A 1 144 ? 5.226 -9.416 8.554 1.00 71.38 144 VAL A N 1
ATOM 1089 C CA . VAL A 1 144 ? 4.147 -9.170 9.520 1.00 71.38 144 VAL A CA 1
ATOM 1090 C C . VAL A 1 144 ? 2.895 -10.006 9.244 1.00 71.38 144 VAL A C 1
ATOM 1092 O O . VAL A 1 144 ? 1.933 -9.898 10.001 1.00 71.38 144 VAL A O 1
ATOM 1095 N N . ALA A 1 145 ? 2.903 -10.870 8.219 1.00 64.38 145 ALA A N 1
ATOM 1096 C CA . ALA A 1 145 ? 1.738 -11.633 7.759 1.00 64.38 145 ALA A CA 1
ATOM 1097 C C . ALA A 1 145 ? 1.037 -12.442 8.872 1.00 64.38 145 ALA A C 1
ATOM 1099 O O . ALA A 1 145 ? -0.195 -12.544 8.904 1.00 64.38 145 ALA A O 1
ATOM 1100 N N . ASP A 1 146 ? 1.816 -12.962 9.822 1.00 70.94 146 ASP A N 1
ATOM 1101 C CA . ASP A 1 146 ? 1.327 -13.793 10.926 1.00 70.94 146 ASP A CA 1
ATOM 1102 C C . ASP A 1 146 ? 0.886 -12.991 12.163 1.00 70.94 146 ASP A C 1
ATOM 1104 O O . ASP A 1 146 ? 0.451 -13.566 13.162 1.00 70.94 146 ASP A O 1
ATOM 1108 N N . GLN A 1 147 ? 0.965 -11.659 12.118 1.00 68.44 147 GLN A N 1
ATOM 1109 C CA . GLN A 1 147 ? 0.624 -10.781 13.236 1.00 68.44 147 GLN A CA 1
ATOM 1110 C C . GLN A 1 147 ? -0.501 -9.813 12.845 1.00 68.44 147 GLN A C 1
ATOM 1112 O O . GLN A 1 147 ? -0.527 -9.314 11.720 1.00 68.44 147 GLN A O 1
ATOM 1117 N N . PRO A 1 148 ? -1.457 -9.509 13.742 1.00 68.81 148 PRO A N 1
ATOM 1118 C CA . PRO A 1 148 ? -2.391 -8.417 13.498 1.00 68.81 148 PRO A CA 1
ATOM 1119 C C . PRO A 1 148 ? -1.639 -7.078 13.435 1.00 68.81 148 PRO A C 1
ATOM 1121 O O . PRO A 1 148 ? -0.591 -6.937 14.075 1.00 68.81 148 PRO A O 1
ATOM 1124 N N . PRO A 1 149 ? -2.162 -6.071 12.710 1.00 69.00 149 PRO A N 1
ATOM 1125 C CA . PRO A 1 149 ? -1.577 -4.740 12.717 1.00 69.00 149 PRO A CA 1
ATOM 1126 C C . PRO A 1 149 ? -1.514 -4.234 14.153 1.00 69.00 149 PRO A C 1
ATOM 1128 O O . PRO A 1 149 ? -2.485 -4.312 14.912 1.00 69.00 149 PRO A O 1
ATOM 1131 N N . LYS A 1 150 ? -0.344 -3.727 14.541 1.00 60.28 150 LYS A N 1
ATOM 1132 C CA . LYS A 1 150 ? -0.177 -3.122 15.857 1.00 60.28 150 LYS A CA 1
ATOM 1133 C C . LYS A 1 150 ? -1.089 -1.897 15.915 1.00 60.28 150 LYS A C 1
ATOM 1135 O O . LYS A 1 150 ? -1.005 -1.009 15.079 1.00 60.28 150 LYS A O 1
ATOM 1140 N N . THR A 1 151 ? -1.963 -1.845 16.915 1.00 48.31 151 THR A N 1
ATOM 1141 C CA . THR A 1 151 ? -2.920 -0.745 17.130 1.00 48.31 151 THR A CA 1
ATOM 1142 C C . THR A 1 151 ? -2.277 0.528 17.690 1.00 48.31 151 THR A C 1
ATOM 1144 O O . THR A 1 151 ? -2.983 1.484 18.002 1.00 48.31 151 THR A O 1
ATOM 1147 N N . LYS A 1 152 ? -0.949 0.548 17.847 1.00 41.00 152 LYS A N 1
ATOM 1148 C CA . LYS A 1 152 ? -0.182 1.701 18.320 1.00 41.00 152 LYS A CA 1
ATOM 1149 C C . LYS A 1 152 ? 0.642 2.278 17.179 1.00 41.00 152 LYS A C 1
ATOM 1151 O O . LYS A 1 152 ? 1.189 1.513 16.387 1.00 41.00 152 LYS A O 1
ATOM 1156 N N . THR A 1 153 ? 0.747 3.606 17.172 1.00 40.38 153 THR A N 1
ATOM 1157 C CA . THR A 1 153 ? 1.716 4.397 16.408 1.00 40.38 153 THR A CA 1
ATOM 1158 C C . THR A 1 153 ? 3.050 3.660 16.364 1.00 40.38 153 THR A C 1
ATOM 1160 O O . THR A 1 153 ? 3.566 3.267 17.414 1.00 40.38 153 THR A O 1
ATOM 1163 N N . ILE A 1 154 ? 3.565 3.415 15.161 1.00 37.03 154 ILE A N 1
ATOM 1164 C CA . ILE A 1 154 ? 4.898 2.852 14.962 1.00 37.03 154 ILE A CA 1
ATOM 1165 C C . ILE A 1 154 ? 5.848 4.055 15.030 1.00 37.03 154 ILE A C 1
ATOM 1167 O O . ILE A 1 154 ? 5.827 4.859 14.097 1.00 37.03 154 ILE A O 1
ATOM 1171 N N . PRO A 1 155 ? 6.619 4.239 16.122 1.00 32.12 155 PRO A N 1
ATOM 1172 C CA . PRO A 1 155 ? 7.636 5.285 16.178 1.00 32.12 155 PRO A CA 1
ATOM 1173 C C . PRO A 1 155 ? 8.649 4.906 15.112 1.00 32.12 155 PRO A C 1
ATOM 1175 O O . PRO A 1 155 ? 9.230 3.826 15.214 1.00 32.12 155 PRO A O 1
ATOM 1178 N N . GLY A 1 156 ? 8.738 5.681 14.040 1.00 31.31 156 GLY A N 1
ATOM 1179 C CA . GLY A 1 156 ? 9.367 5.137 12.847 1.00 31.31 156 GLY A CA 1
ATOM 1180 C C . GLY A 1 156 ? 8.748 5.522 11.506 1.00 31.31 156 GLY A C 1
ATOM 1181 O O . GLY A 1 156 ? 9.155 4.967 10.502 1.00 31.31 156 GLY A O 1
ATOM 1182 N N . THR A 1 157 ? 7.723 6.367 11.387 1.00 36.16 157 THR A N 1
ATOM 1183 C CA . THR A 1 157 ? 7.104 6.587 10.064 1.00 36.16 157 THR A CA 1
ATOM 1184 C C . THR A 1 157 ? 6.517 7.984 9.941 1.00 36.16 157 THR A C 1
ATOM 1186 O O . THR A 1 157 ? 6.100 8.574 10.929 1.00 36.16 157 THR A O 1
ATOM 1189 N N . PHE A 1 158 ? 6.480 8.553 8.732 1.00 43.84 158 PHE A N 1
ATOM 1190 C CA . PHE A 1 158 ? 5.847 9.857 8.469 1.00 43.84 158 PHE A CA 1
ATOM 1191 C C . PHE A 1 158 ? 4.363 9.908 8.907 1.00 43.84 158 PHE A C 1
ATOM 1193 O O . PHE A 1 158 ? 3.803 10.975 9.147 1.00 43.84 158 PHE A O 1
ATOM 1200 N N . CYS A 1 159 ? 3.755 8.740 9.127 1.00 59.06 159 CYS A N 1
ATOM 1201 C CA . CYS A 1 159 ? 2.603 8.553 9.997 1.00 59.06 159 CYS A CA 1
ATOM 1202 C C . CYS A 1 159 ? 2.960 8.923 11.463 1.00 59.06 159 CYS A C 1
ATOM 1204 O O . CYS A 1 159 ? 3.357 8.079 12.261 1.00 59.06 159 CYS A O 1
ATOM 1206 N N . GLU A 1 160 ? 2.860 10.227 11.760 1.00 45.81 160 GLU A N 1
ATOM 1207 C CA . GLU A 1 160 ? 3.357 10.922 12.964 1.00 45.81 160 GLU A CA 1
ATOM 1208 C C . GLU A 1 160 ? 4.891 10.900 13.124 1.00 45.81 160 GLU A C 1
ATOM 1210 O O . GLU A 1 160 ? 5.434 10.490 14.144 1.00 45.81 160 GLU A O 1
ATOM 1215 N N . SER A 1 161 ? 5.601 11.473 12.144 1.00 36.03 161 SER A N 1
ATOM 1216 C CA . SER A 1 161 ? 7.027 11.851 12.223 1.00 36.03 161 SER A CA 1
ATOM 1217 C C . SER A 1 161 ? 8.028 10.732 12.583 1.00 36.03 161 SER A C 1
ATOM 1219 O O . SER A 1 161 ? 8.410 10.554 13.738 1.00 36.03 161 SER A O 1
ATOM 1221 N N . GLY A 1 162 ? 8.598 10.133 11.530 1.00 26.92 162 GLY A N 1
ATOM 1222 C CA . GLY A 1 162 ? 10.022 9.774 11.453 1.00 26.92 162 GLY A CA 1
ATOM 1223 C C . GLY A 1 162 ? 10.327 8.281 11.382 1.00 26.92 162 GLY A C 1
ATOM 1224 O O . GLY A 1 162 ? 10.239 7.664 12.420 1.00 26.92 162 GLY A O 1
ATOM 1225 N N . HIS A 1 163 ? 10.694 7.796 10.181 1.00 28.09 163 HIS A N 1
ATOM 1226 C CA . HIS A 1 163 ? 11.340 6.543 9.697 1.00 28.09 163 HIS A CA 1
ATOM 1227 C C . HIS A 1 163 ? 11.880 5.451 10.653 1.00 28.09 163 HIS A C 1
ATOM 1229 O O . HIS A 1 163 ? 12.399 5.761 11.717 1.00 28.09 163 HIS A O 1
ATOM 1235 N N . ILE A 1 164 ? 11.745 4.200 10.158 1.00 33.97 164 ILE A N 1
ATOM 1236 C CA . ILE A 1 164 ? 12.142 2.847 10.621 1.00 33.97 164 ILE A CA 1
ATOM 1237 C C . ILE A 1 164 ? 12.991 2.801 11.894 1.00 33.97 164 ILE A C 1
ATOM 1239 O O . ILE A 1 164 ? 14.114 3.348 11.880 1.00 33.97 164 ILE A O 1
#

Sequence (164 aa):
MVGTLALAACSQHESAPAPPKDVTFTGMDDAALRARVGEVIAEIRKRDAAGLAHLDIDDTGRRGGPDADKGAAWLVRYFAEPLKGVVQAEIDREQNGPLVQVCLNYGKPRHQLMLDFNDYGKKGESVDGGNGLWPFSARRFAEVADQPPKTKTIPGTFCESGHI

Radius of gyration: 16.97 Å; chains: 1; bounding box: 36×36×66 Å

Foldseek 3Di:
DDDDDDPPPPVPPVQQAQADPLEAEADDDDRLLNSLVSNLLVCLLVLPLVSNQQLAADLLGDGGDDLLSLLSNQSSVAPNVQSPGRWYWYWDDDPDFQKIKIWIWTDVVTDIDIWIWGNPDDPDRPSVRDPRSGRTNSSVRSVCSVPHPDPDDDQADPSVDHHD